Protein AF-A0A2R6BVM0-F1 (afdb_monomer_lite)

Structure (mmCIF, N/CA/C/O backbone):
data_AF-A0A2R6BVM0-F1
#
_entry.id   AF-A0A2R6BVM0-F1
#
loop_
_atom_site.group_PDB
_atom_site.id
_atom_site.type_symbol
_atom_site.label_atom_id
_atom_site.label_alt_id
_atom_site.label_comp_id
_atom_site.label_asym_id
_atom_site.label_entity_id
_atom_site.label_seq_id
_atom_site.pdbx_PDB_ins_code
_atom_site.Cartn_x
_atom_site.Cartn_y
_atom_site.Cartn_z
_atom_site.occupancy
_atom_site.B_iso_or_equiv
_atom_site.auth_seq_id
_atom_site.auth_comp_id
_atom_site.auth_asym_id
_atom_site.auth_atom_id
_atom_site.pdbx_PDB_model_num
ATOM 1 N N . MET A 1 1 ? -9.517 -6.617 15.915 1.00 83.75 1 MET A N 1
ATOM 2 C CA . MET A 1 1 ? -9.575 -5.669 17.048 1.00 83.75 1 MET A CA 1
ATOM 3 C C . MET A 1 1 ? -9.997 -6.412 18.299 1.00 83.75 1 MET A C 1
ATOM 5 O O . MET A 1 1 ? -10.690 -7.421 18.176 1.00 83.75 1 MET A O 1
ATOM 9 N N . GLN A 1 2 ? -9.550 -5.945 19.458 1.00 86.94 2 GLN A N 1
ATOM 10 C CA . GLN A 1 2 ? -9.963 -6.451 20.762 1.00 86.94 2 GLN A CA 1
ATOM 11 C C . GLN A 1 2 ? -10.355 -5.287 21.695 1.00 86.94 2 GLN A C 1
ATOM 13 O O . GLN A 1 2 ? -9.803 -4.199 21.528 1.00 86.94 2 GLN A O 1
ATOM 18 N N . PRO A 1 3 ? -11.285 -5.533 22.637 1.00 88.69 3 PRO A N 1
ATOM 19 C CA . PRO A 1 3 ? -12.070 -6.763 22.728 1.00 88.69 3 PRO A CA 1
ATOM 20 C C . PRO A 1 3 ? -13.195 -6.801 21.668 1.00 88.69 3 PRO A C 1
ATOM 22 O O . PRO A 1 3 ? -13.355 -5.878 20.872 1.00 88.69 3 PRO A O 1
ATOM 25 N N . LYS A 1 4 ? -13.932 -7.916 21.592 1.00 90.31 4 LYS A N 1
ATOM 26 C CA . LYS A 1 4 ? -15.138 -8.013 20.748 1.00 90.31 4 LYS A CA 1
ATOM 27 C C . LYS A 1 4 ? -16.315 -7.324 21.445 1.00 90.31 4 LYS A C 1
ATOM 29 O O . LYS A 1 4 ? -16.298 -7.184 22.659 1.00 90.31 4 LYS A O 1
ATOM 34 N N . SER A 1 5 ? -17.348 -6.943 20.698 1.00 92.19 5 SER A N 1
ATOM 35 C CA . SER A 1 5 ? -18.585 -6.416 21.284 1.00 92.19 5 SER A CA 1
ATOM 36 C C . SER A 1 5 ? -19.186 -7.401 22.292 1.00 92.19 5 SER A C 1
ATOM 38 O O . SER A 1 5 ? -19.195 -8.611 22.057 1.00 92.19 5 SER A O 1
ATOM 40 N N . GLY A 1 6 ? -19.703 -6.880 23.402 1.00 92.88 6 GLY A N 1
ATOM 41 C CA . GLY A 1 6 ? -20.266 -7.689 24.474 1.00 92.88 6 GLY A CA 1
ATOM 42 C C . GLY A 1 6 ? -20.680 -6.849 25.675 1.00 92.88 6 GLY A C 1
ATOM 43 O O . GLY A 1 6 ? -20.550 -5.625 25.669 1.00 92.88 6 GLY A O 1
ATOM 44 N N . PHE A 1 7 ? -21.185 -7.529 26.702 1.00 93.38 7 PHE A N 1
ATOM 45 C CA . PHE A 1 7 ? -21.505 -6.908 27.980 1.00 93.38 7 PHE A CA 1
ATOM 46 C C . PHE A 1 7 ? -20.289 -6.939 28.896 1.00 93.38 7 PHE A C 1
ATOM 48 O O . PHE A 1 7 ? -19.669 -7.985 29.090 1.00 93.38 7 PHE A O 1
ATOM 55 N N . TYR A 1 8 ? -19.997 -5.786 29.483 1.00 93.69 8 TYR A N 1
ATOM 56 C CA . TYR A 1 8 ? -18.920 -5.596 30.440 1.00 93.69 8 TYR A CA 1
ATOM 57 C C . TYR A 1 8 ? -19.505 -5.009 31.725 1.00 93.69 8 TYR A C 1
ATOM 59 O O . TYR A 1 8 ? -20.376 -4.137 31.637 1.00 93.69 8 TYR A O 1
ATOM 67 N N . PRO A 1 9 ? -19.085 -5.482 32.911 1.00 95.44 9 PRO A N 1
ATOM 68 C CA . PRO A 1 9 ? -19.521 -4.890 34.168 1.00 95.44 9 PRO A CA 1
ATOM 69 C C . PRO A 1 9 ? -19.167 -3.401 34.249 1.00 95.44 9 PRO A C 1
ATOM 71 O O . PRO A 1 9 ? -18.175 -2.942 33.686 1.00 95.44 9 PRO A O 1
ATOM 74 N N . ILE A 1 10 ? -19.971 -2.634 34.982 1.00 95.31 10 ILE A N 1
ATOM 75 C CA . ILE A 1 10 ? -19.680 -1.218 35.203 1.00 95.31 10 ILE A CA 1
ATOM 76 C C . ILE A 1 10 ? -18.365 -1.049 35.984 1.00 95.31 10 ILE A C 1
ATOM 78 O O . ILE A 1 10 ? -18.021 -1.875 36.829 1.00 95.31 10 ILE A O 1
ATOM 82 N N . ASN A 1 11 ? -17.638 0.032 35.704 1.00 95.62 11 ASN A N 1
ATOM 83 C CA . ASN A 1 11 ? -16.318 0.373 36.243 1.00 95.62 11 ASN A CA 1
ATOM 84 C C . ASN A 1 11 ? -15.179 -0.583 35.858 1.00 95.62 11 ASN A C 1
ATOM 86 O O . ASN A 1 11 ? -14.089 -0.484 36.419 1.00 95.62 11 ASN A O 1
ATO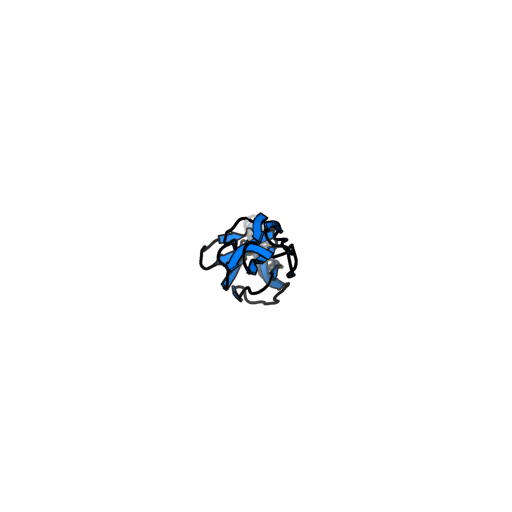M 90 N N . THR A 1 12 ? -15.374 -1.477 34.884 1.00 96.00 12 THR A N 1
ATOM 91 C CA . THR A 1 12 ? -14.247 -2.222 34.311 1.00 96.00 12 THR A CA 1
ATOM 92 C C . THR A 1 12 ? -13.467 -1.355 33.338 1.00 96.00 12 THR A C 1
ATOM 94 O O . THR A 1 12 ? -14.062 -0.693 32.484 1.00 96.00 12 THR A O 1
ATOM 97 N N . THR A 1 13 ? -12.141 -1.419 33.424 1.00 95.69 13 THR A N 1
ATOM 98 C CA . THR A 1 13 ? -11.250 -0.879 32.398 1.00 95.69 13 THR A CA 1
ATOM 99 C C . THR A 1 13 ? -11.063 -1.913 31.298 1.00 95.69 13 THR A C 1
ATOM 101 O O . THR A 1 13 ? -10.682 -3.052 31.564 1.00 95.69 13 THR A O 1
ATOM 104 N N . ILE A 1 14 ? -11.319 -1.505 30.064 1.00 95.00 14 ILE A N 1
ATOM 105 C CA . ILE A 1 14 ? -11.102 -2.296 28.860 1.00 95.00 14 ILE A CA 1
ATOM 106 C C . ILE A 1 14 ? -9.917 -1.707 28.103 1.00 95.00 14 ILE A C 1
ATOM 108 O O . ILE A 1 14 ? -9.911 -0.513 27.807 1.00 95.00 14 ILE A O 1
ATOM 112 N N . GLU A 1 15 ? -8.958 -2.557 27.738 1.00 96.12 15 GLU A N 1
ATOM 113 C CA . GLU A 1 15 ? -7.903 -2.204 26.789 1.00 96.12 15 GLU A CA 1
ATOM 114 C C . GLU A 1 15 ? -8.400 -2.426 25.353 1.00 96.12 15 GLU A C 1
ATOM 116 O O . GLU A 1 15 ? -8.718 -3.545 24.940 1.00 96.12 15 GLU A O 1
ATOM 121 N N . LEU A 1 16 ? -8.460 -1.346 24.585 1.00 96.62 16 LEU A N 1
ATOM 122 C CA . LEU A 1 16 ? -8.663 -1.357 23.146 1.00 96.62 16 LEU A CA 1
ATOM 123 C C . LEU A 1 16 ? -7.343 -1.696 22.460 1.00 96.62 16 LEU A C 1
ATOM 125 O O . LEU A 1 16 ? -6.320 -1.078 22.742 1.00 96.62 16 LEU A O 1
ATOM 129 N N . SER A 1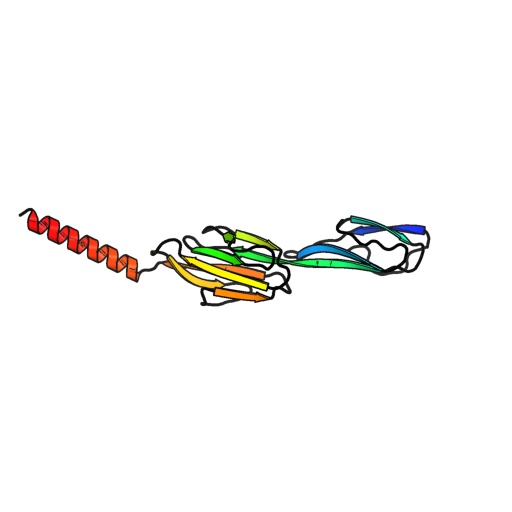 17 ? -7.373 -2.635 21.516 1.00 96.38 17 SER A N 1
ATOM 130 C CA . SER A 1 17 ? -6.204 -2.997 20.712 1.00 96.38 17 SER A CA 1
ATOM 131 C C . SER A 1 17 ? -6.560 -3.233 19.242 1.00 96.38 17 SER A C 1
ATOM 133 O O . SER A 1 17 ? -7.271 -4.182 18.861 1.00 96.38 17 SER A O 1
ATOM 135 N N . ALA A 1 18 ? -6.052 -2.351 18.379 1.00 95.81 18 ALA A N 1
ATOM 136 C CA . ALA A 1 18 ? -6.236 -2.416 16.936 1.00 95.81 18 ALA A CA 1
ATOM 137 C C . ALA A 1 18 ? -5.157 -3.290 16.277 1.00 95.81 18 ALA A C 1
ATOM 139 O O . ALA A 1 18 ? -3.996 -2.913 16.159 1.00 95.81 18 ALA A O 1
ATOM 140 N N . HIS A 1 19 ? -5.572 -4.452 15.775 1.00 92.38 19 HIS A N 1
ATOM 141 C CA . HIS A 1 19 ? -4.705 -5.370 15.038 1.00 92.38 19 HIS A CA 1
ATOM 142 C C . HIS A 1 19 ? -4.893 -5.166 13.533 1.00 92.38 19 HIS A C 1
ATOM 144 O O . HIS A 1 19 ? -6.011 -5.292 13.030 1.00 92.38 19 HIS A O 1
ATOM 150 N N . GLN A 1 20 ? -3.809 -4.844 12.828 1.00 92.25 20 GLN A N 1
ATOM 151 C CA . GLN A 1 20 ? -3.822 -4.572 11.392 1.00 92.25 20 GLN A CA 1
ATOM 152 C C . GLN A 1 20 ? -3.663 -5.862 10.582 1.00 92.25 20 GLN A C 1
ATOM 154 O O . GLN A 1 20 ? -2.725 -6.629 10.792 1.00 92.25 20 GLN A O 1
ATOM 159 N N . ASN A 1 21 ? -4.545 -6.072 9.605 1.00 93.44 21 ASN A N 1
ATOM 160 C CA . ASN A 1 21 ? -4.367 -7.120 8.603 1.00 93.44 21 ASN A CA 1
ATOM 161 C C . ASN A 1 21 ? -3.347 -6.681 7.541 1.00 93.44 21 ASN A C 1
ATOM 163 O O . ASN A 1 21 ? -3.157 -5.489 7.300 1.00 93.44 21 ASN A O 1
ATOM 167 N N . LYS A 1 22 ? -2.721 -7.639 6.845 1.00 93.94 22 LYS A N 1
ATOM 168 C CA . LYS A 1 22 ? -1.763 -7.333 5.771 1.00 93.94 22 LYS A CA 1
ATOM 169 C C . LYS A 1 22 ? -2.387 -6.393 4.733 1.00 93.94 22 LYS A C 1
ATOM 171 O O . LYS A 1 22 ? -3.446 -6.682 4.182 1.00 93.94 22 LYS A O 1
ATOM 176 N N . GLY A 1 23 ? -1.690 -5.294 4.450 1.00 95.06 23 GLY A N 1
ATOM 177 C CA . GLY A 1 23 ? -2.127 -4.291 3.478 1.00 95.06 23 GLY A CA 1
ATOM 178 C C . GLY A 1 23 ? -3.144 -3.276 4.014 1.00 95.06 23 GLY A C 1
ATOM 179 O O . GLY A 1 23 ? -3.590 -2.413 3.266 1.00 95.06 23 GLY A O 1
ATOM 180 N N . TRP A 1 24 ? -3.487 -3.346 5.298 1.00 96.06 24 TRP A N 1
ATOM 181 C CA . TRP A 1 24 ? -4.276 -2.342 6.000 1.00 96.06 24 TRP A CA 1
ATOM 182 C C . TRP A 1 24 ? -3.409 -1.639 7.037 1.00 96.06 24 TRP A C 1
ATOM 184 O O . TRP A 1 24 ? -2.548 -2.259 7.653 1.00 96.06 24 TRP A O 1
ATOM 194 N N . VAL A 1 25 ? -3.659 -0.352 7.252 1.00 95.25 25 VAL A N 1
ATOM 195 C CA . VAL A 1 25 ? -3.013 0.444 8.299 1.00 95.25 25 VAL A CA 1
ATOM 196 C C . VAL A 1 25 ? -4.098 1.038 9.179 1.00 95.25 25 VAL A C 1
ATOM 198 O O . VAL A 1 25 ? -5.093 1.565 8.681 1.00 95.25 25 VAL A O 1
ATOM 201 N N . PHE A 1 26 ? -3.923 0.929 10.491 1.00 95.75 26 PHE A N 1
ATOM 202 C CA . PHE A 1 26 ? -4.815 1.552 11.460 1.00 95.75 26 PHE A CA 1
ATOM 203 C C . PHE A 1 26 ? -4.770 3.069 11.283 1.00 95.75 26 PHE A C 1
ATOM 205 O O . PHE A 1 26 ? -3.691 3.654 11.201 1.00 95.75 26 PHE A O 1
ATOM 212 N N . SER A 1 27 ? -5.940 3.694 11.201 1.00 94.69 27 SER A N 1
ATOM 213 C CA . SER A 1 27 ? -6.066 5.141 11.065 1.00 94.69 27 SER A CA 1
ATOM 214 C C . SER A 1 27 ? -6.443 5.789 12.390 1.00 94.69 27 SER A C 1
ATOM 216 O O . SER A 1 27 ? -5.786 6.744 12.791 1.00 94.69 27 SER A O 1
ATOM 218 N N . ALA A 1 28 ? -7.526 5.332 13.019 1.00 96.75 28 ALA A N 1
ATOM 219 C CA . ALA A 1 28 ? -8.046 5.905 14.256 1.00 96.75 28 ALA A CA 1
ATOM 220 C C . ALA A 1 28 ? -9.106 4.993 14.883 1.00 96.75 28 ALA A C 1
ATOM 222 O O . ALA A 1 28 ? -9.692 4.155 14.200 1.00 96.75 28 ALA A O 1
ATOM 223 N N . TRP A 1 29 ? -9.386 5.216 16.158 1.00 97.56 29 TRP A N 1
ATOM 224 C CA . TRP A 1 29 ? -10.623 4.817 16.811 1.00 97.56 29 TRP A CA 1
ATOM 225 C C . TRP A 1 29 ? -11.682 5.901 16.617 1.00 97.56 29 TRP A C 1
ATOM 227 O O . TRP A 1 29 ? -11.377 7.092 16.724 1.00 97.56 29 TRP A O 1
ATOM 237 N N . SER A 1 30 ? -12.908 5.477 16.336 1.00 97.38 30 SER A N 1
ATOM 238 C CA . SER A 1 30 ? -14.113 6.296 16.334 1.00 97.38 30 SER A CA 1
ATOM 239 C C . SER A 1 30 ? -15.014 5.798 17.456 1.00 97.38 30 SER A C 1
ATOM 241 O O . SER A 1 30 ? -15.657 4.753 17.325 1.00 97.38 30 SER A O 1
ATOM 243 N N . GLY A 1 31 ? -15.012 6.535 18.560 1.00 96.50 31 GLY A N 1
ATOM 244 C CA . GLY A 1 31 ? -15.806 6.241 19.742 1.00 96.50 31 GLY A CA 1
ATOM 245 C C . GLY A 1 31 ? -17.136 6.992 19.723 1.00 96.50 31 GLY A C 1
ATOM 246 O O . GLY A 1 31 ? -17.223 8.116 19.226 1.00 96.50 31 GLY A O 1
ATOM 247 N N . ASN A 1 32 ? -18.181 6.388 20.283 1.00 96.69 32 ASN A N 1
ATOM 248 C CA . ASN A 1 32 ? -19.439 7.068 20.582 1.00 96.69 32 ASN A CA 1
ATOM 249 C C . ASN A 1 32 ? -19.909 6.730 22.001 1.00 96.69 32 ASN A C 1
ATOM 251 O O . ASN A 1 32 ? -19.805 5.586 22.443 1.00 96.69 32 ASN A O 1
ATOM 255 N N . GLY A 1 33 ? -20.449 7.728 22.702 1.00 94.50 33 GLY A N 1
ATOM 256 C CA . GLY A 1 33 ? -20.779 7.663 24.129 1.00 94.50 33 GLY A CA 1
ATOM 257 C C . GLY A 1 33 ? -19.869 8.554 24.978 1.00 94.50 33 GLY A C 1
ATOM 258 O O . GLY A 1 33 ? -18.750 8.888 24.586 1.00 94.50 33 GLY A O 1
ATOM 259 N N . SER A 1 34 ? -20.355 8.953 26.154 1.00 92.00 34 SER A N 1
ATOM 260 C CA . SER A 1 34 ? -19.723 9.976 27.005 1.00 92.00 34 SER A CA 1
ATOM 261 C C . SER A 1 34 ? -18.341 9.598 27.547 1.00 92.00 34 SER A C 1
ATOM 263 O O . SER A 1 34 ? -17.585 10.478 27.943 1.00 92.00 34 SER A O 1
ATOM 265 N N . VAL A 1 35 ? -18.028 8.302 27.581 1.00 92.38 35 VAL A N 1
ATOM 266 C CA . VAL A 1 35 ? -16.761 7.741 28.088 1.00 92.38 35 VAL A CA 1
ATOM 267 C C . VAL A 1 35 ? -16.012 6.924 27.028 1.00 92.38 35 VAL A C 1
ATOM 269 O O . VAL A 1 35 ? -15.141 6.123 27.360 1.00 92.38 35 VAL A O 1
ATOM 272 N N . SER A 1 36 ? -16.379 7.104 25.756 1.00 96.25 36 SER A N 1
ATOM 273 C CA . SER A 1 36 ? -15.722 6.450 24.620 1.00 96.25 36 SER A CA 1
ATOM 274 C C . SER A 1 36 ? -14.361 7.071 24.289 1.00 96.25 36 SER A C 1
ATOM 276 O O . SER A 1 36 ? -14.047 8.190 24.706 1.00 96.25 36 SER A O 1
ATOM 278 N N . TYR A 1 37 ? -13.553 6.357 23.509 1.00 96.38 37 TYR A N 1
ATOM 279 C CA . TYR A 1 37 ? -12.255 6.808 23.029 1.00 96.38 37 TYR A CA 1
ATOM 280 C C . TYR A 1 37 ? -12.285 7.132 21.531 1.00 96.38 37 TYR A C 1
ATOM 282 O O . TYR A 1 37 ? -12.518 6.287 20.679 1.00 96.38 37 TYR A O 1
ATOM 290 N N . THR A 1 38 ? -11.946 8.371 21.179 1.00 97.06 38 THR A N 1
ATOM 291 C CA . THR A 1 38 ? -11.685 8.760 19.786 1.00 97.06 38 THR A CA 1
ATOM 292 C C . THR A 1 38 ? -10.258 9.270 19.680 1.00 97.06 38 THR A C 1
ATOM 294 O O . THR A 1 38 ? -9.881 10.221 20.365 1.00 97.06 38 THR A O 1
ATOM 297 N N . GLY A 1 39 ? -9.443 8.648 18.829 1.00 96.81 39 GLY A N 1
ATOM 298 C CA . GLY A 1 39 ? -8.032 9.012 18.726 1.00 96.81 39 GLY A CA 1
ATOM 299 C C . GLY A 1 39 ? -7.208 8.104 17.824 1.00 96.81 39 GLY A C 1
ATOM 300 O O . GLY A 1 39 ? -7.676 7.087 17.322 1.00 96.81 39 GLY A O 1
ATOM 301 N N . SER A 1 40 ? -5.953 8.486 17.600 1.00 96.00 40 SER A N 1
ATOM 302 C CA . SER A 1 40 ? -5.026 7.793 16.697 1.00 96.00 40 SER A CA 1
ATOM 303 C C . SER A 1 40 ? -4.116 6.776 17.390 1.00 96.00 40 SER A C 1
ATOM 305 O O . SER A 1 40 ? -3.268 6.183 16.722 1.00 96.00 40 SER A O 1
ATOM 307 N N . ASN A 1 41 ? -4.262 6.550 18.702 1.00 96.81 41 ASN A N 1
ATOM 308 C CA . ASN A 1 41 ? -3.468 5.537 19.391 1.00 96.81 41 ASN A CA 1
ATOM 309 C C . ASN A 1 41 ? -4.072 4.142 19.143 1.00 96.81 41 ASN A C 1
ATOM 311 O O . ASN A 1 41 ? -5.231 3.925 19.498 1.00 96.81 41 ASN A O 1
ATOM 315 N N . PRO A 1 42 ? -3.341 3.186 18.536 1.00 95.75 42 PRO A N 1
ATOM 316 C CA . PRO A 1 42 ? -3.854 1.833 18.313 1.00 95.75 42 PRO A CA 1
ATOM 317 C C . PRO A 1 42 ? -4.168 1.079 19.611 1.00 95.75 42 PRO A C 1
ATOM 319 O O . PRO A 1 42 ? -4.968 0.141 19.566 1.00 95.75 42 PRO A O 1
ATOM 322 N N . GLN A 1 43 ? -3.572 1.492 20.735 1.00 97.31 43 GLN A N 1
ATOM 323 C CA . GLN A 1 43 ? -3.889 1.001 22.074 1.00 97.31 43 GLN A CA 1
ATOM 324 C C . GLN A 1 43 ? -4.454 2.125 22.942 1.00 97.31 43 GLN A C 1
ATOM 326 O O . GLN A 1 43 ? -3.882 3.211 23.011 1.00 97.31 43 GLN A O 1
ATOM 331 N N . ALA A 1 44 ? -5.566 1.875 23.622 1.00 96.56 44 ALA A N 1
ATOM 332 C CA . ALA A 1 44 ? -6.192 2.848 24.514 1.00 96.56 44 ALA A CA 1
ATOM 333 C C . ALA A 1 44 ? -6.966 2.135 25.622 1.00 96.56 44 ALA A C 1
ATOM 335 O O . ALA A 1 44 ? -7.320 0.974 25.472 1.00 96.56 44 ALA A O 1
ATOM 336 N N . ASN A 1 45 ? -7.254 2.832 26.718 1.00 95.94 45 ASN A N 1
ATOM 337 C CA . ASN A 1 45 ? -8.073 2.297 27.801 1.00 95.94 45 ASN A CA 1
ATOM 338 C C . ASN A 1 45 ? -9.380 3.078 27.894 1.00 95.94 45 ASN A C 1
ATOM 340 O O . ASN A 1 45 ? -9.359 4.309 27.881 1.00 95.94 45 ASN A O 1
ATOM 344 N N . VAL A 1 46 ? -10.493 2.365 28.040 1.00 95.88 46 VAL A N 1
ATOM 345 C CA . VAL A 1 46 ? -11.814 2.944 28.316 1.00 95.88 46 VAL A CA 1
ATOM 346 C C . VAL A 1 46 ? -12.380 2.351 29.595 1.00 95.88 46 VAL A C 1
ATOM 348 O O . VAL A 1 46 ? -12.183 1.171 29.878 1.00 95.88 46 VAL A O 1
ATOM 351 N N . VAL A 1 47 ? -13.080 3.165 30.381 1.00 96.25 47 VAL A N 1
ATOM 352 C CA . VAL A 1 47 ? -13.758 2.709 31.600 1.00 96.25 47 VAL A CA 1
ATOM 353 C C . VAL A 1 47 ? -15.249 2.635 31.314 1.00 96.25 47 VAL A C 1
ATOM 355 O O . VAL A 1 47 ? -15.866 3.625 30.926 1.00 96.25 47 VAL A O 1
ATOM 358 N N . VAL A 1 48 ? -15.842 1.460 31.515 1.00 95.31 48 VAL A N 1
ATOM 359 C CA . VAL A 1 48 ? -17.261 1.229 31.222 1.00 95.31 48 VAL A CA 1
ATOM 360 C C . VAL A 1 48 ? -18.112 1.867 32.314 1.00 95.31 48 VAL A C 1
ATOM 362 O O . VAL A 1 48 ? -18.380 1.251 33.339 1.00 95.31 48 VAL A O 1
ATOM 365 N N . GLN A 1 49 ? -18.517 3.119 32.120 1.00 96.19 49 GLN A N 1
ATOM 366 C CA . GLN A 1 49 ? -19.401 3.844 33.048 1.00 96.19 49 GLN A CA 1
ATOM 367 C C . GLN A 1 49 ? -20.803 4.072 32.471 1.00 96.19 49 GLN A C 1
ATOM 369 O O . GLN A 1 49 ? -21.760 4.282 33.212 1.00 96.19 49 GLN A O 1
ATOM 374 N N . SER A 1 50 ? -20.934 4.004 31.149 1.00 94.50 50 SER A N 1
ATOM 375 C CA . SER A 1 50 ? -22.185 4.101 30.402 1.00 94.50 50 SER A CA 1
ATOM 376 C C . SER A 1 50 ? -22.057 3.302 29.097 1.00 94.50 50 SER A C 1
ATOM 378 O O . SER A 1 50 ? -20.945 2.895 28.740 1.00 94.50 50 SER A O 1
ATOM 380 N N . PRO A 1 51 ? -23.166 3.029 28.382 1.00 94.25 51 PRO A N 1
ATOM 381 C CA . PRO A 1 51 ? -23.092 2.427 27.057 1.00 94.25 51 PRO A CA 1
ATOM 382 C C . PRO A 1 51 ? -22.178 3.238 26.129 1.00 94.25 51 PRO A C 1
ATOM 384 O O . PRO A 1 51 ? -22.314 4.457 26.018 1.00 94.25 51 PRO A O 1
ATOM 387 N N . LEU A 1 52 ? -21.262 2.544 25.459 1.00 95.12 52 LEU A N 1
ATOM 388 C CA . LEU A 1 52 ? -20.298 3.118 24.524 1.00 95.12 52 LEU A CA 1
ATOM 389 C C . LEU A 1 52 ? -20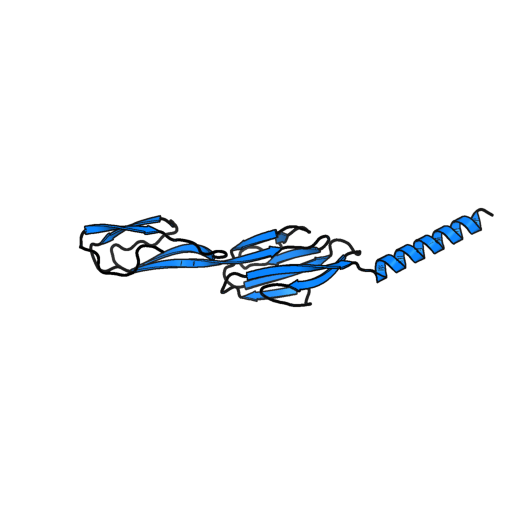.090 2.168 23.341 1.00 95.12 52 LEU A C 1
ATOM 391 O O . LEU A 1 52 ? -20.330 0.964 23.453 1.00 95.12 52 LEU A O 1
ATOM 395 N N . SER A 1 53 ? -19.628 2.699 22.214 1.00 94.75 53 SER A N 1
ATOM 396 C CA . SER A 1 53 ? -19.197 1.910 21.059 1.00 94.75 53 SER A CA 1
ATOM 397 C C . SER A 1 53 ? -17.842 2.385 20.569 1.00 94.75 53 SER A C 1
ATOM 399 O O . SER A 1 53 ? -17.634 3.588 20.457 1.00 94.75 53 SER A O 1
ATOM 401 N N . GLU A 1 54 ? -16.975 1.442 20.213 1.00 95.94 54 GLU A N 1
ATOM 402 C CA . GLU A 1 54 ? -15.636 1.708 19.691 1.00 95.94 54 GLU A CA 1
ATOM 403 C C . GLU A 1 54 ? -15.477 1.046 18.326 1.00 95.94 54 GLU A C 1
ATOM 405 O O . GLU A 1 54 ? -15.620 -0.174 18.201 1.00 95.94 54 GLU A O 1
ATOM 410 N N . GLU A 1 55 ? -15.155 1.833 17.302 1.00 95.75 55 GLU A N 1
ATOM 411 C CA . GLU A 1 55 ? -14.872 1.334 15.959 1.00 95.75 55 GLU A CA 1
ATOM 412 C C . GLU A 1 55 ? -13.421 1.632 15.568 1.00 95.75 55 GLU A C 1
ATOM 414 O O . GLU A 1 55 ? -12.986 2.782 15.564 1.00 95.75 55 GLU A O 1
ATOM 419 N N . ALA A 1 56 ? -12.658 0.596 15.210 1.00 95.81 56 ALA A N 1
ATOM 420 C CA . ALA A 1 56 ? -11.319 0.772 14.656 1.00 95.81 56 ALA A CA 1
ATOM 421 C C . ALA A 1 56 ? -11.400 1.012 13.144 1.00 95.81 56 ALA A C 1
ATOM 423 O O . ALA A 1 56 ? -11.790 0.128 12.380 1.00 95.81 56 ALA A O 1
ATOM 424 N N . LEU A 1 57 ? -10.953 2.183 12.704 1.00 95.38 57 LEU A N 1
ATOM 425 C CA . LEU A 1 57 ? -10.895 2.570 11.302 1.00 95.38 57 LEU A CA 1
ATOM 426 C C . LEU A 1 57 ? -9.548 2.180 10.696 1.00 95.38 57 LEU A C 1
ATOM 428 O O . LEU A 1 57 ? -8.484 2.526 11.219 1.00 95.38 57 LEU A O 1
ATOM 432 N N . PHE A 1 58 ? -9.586 1.521 9.540 1.00 95.12 58 PHE A N 1
ATOM 433 C CA . PHE A 1 58 ? -8.399 1.115 8.790 1.00 95.12 58 PHE A CA 1
ATOM 434 C C . PHE A 1 58 ? -8.410 1.712 7.387 1.00 95.12 58 PHE A C 1
ATOM 436 O O . PHE A 1 58 ? -9.457 1.867 6.762 1.00 95.12 58 PHE A O 1
ATOM 443 N N . LYS A 1 59 ? -7.220 2.022 6.875 1.00 94.81 59 LYS A N 1
ATOM 444 C CA . LYS A 1 59 ? -7.005 2.528 5.518 1.00 94.81 59 LYS A CA 1
ATOM 445 C C . LYS A 1 59 ? -6.193 1.522 4.699 1.00 94.81 59 LYS A C 1
ATOM 447 O O . LYS A 1 59 ? -5.241 0.944 5.233 1.00 94.81 59 LYS A O 1
ATOM 452 N N . PRO A 1 60 ? -6.554 1.287 3.428 1.00 96.31 60 PRO A N 1
ATOM 453 C CA . PRO A 1 60 ? -5.868 0.319 2.587 1.00 96.31 60 PRO A CA 1
ATOM 454 C C . PRO A 1 60 ? -4.531 0.860 2.069 1.00 96.31 60 PRO A C 1
ATOM 456 O O . PRO A 1 60 ? -4.328 2.068 1.915 1.00 96.31 60 PRO A O 1
ATOM 459 N N . THR A 1 61 ? -3.620 -0.050 1.742 1.00 96.75 61 THR A N 1
ATOM 460 C CA . THR A 1 61 ? -2.353 0.270 1.085 1.00 96.75 61 THR A CA 1
ATOM 461 C C . THR A 1 61 ? -2.289 -0.273 -0.336 1.00 96.75 61 THR A C 1
ATOM 463 O O . THR A 1 61 ? -2.966 -1.233 -0.709 1.00 96.75 61 THR A O 1
ATOM 466 N N . VAL A 1 62 ? -1.429 0.339 -1.143 1.00 97.38 62 VAL A N 1
ATOM 467 C CA . VAL A 1 62 ? -1.054 -0.149 -2.467 1.00 97.38 62 VAL A CA 1
ATOM 468 C C . VAL A 1 62 ? 0.421 -0.518 -2.434 1.00 97.38 62 VAL A C 1
ATOM 470 O O . VAL A 1 62 ? 1.284 0.325 -2.196 1.00 97.38 62 VAL A O 1
ATOM 473 N N . SER A 1 63 ? 0.707 -1.794 -2.659 1.00 97.81 63 SER A N 1
ATOM 474 C CA . SER A 1 63 ? 2.062 -2.313 -2.832 1.00 97.81 63 SER A CA 1
ATOM 475 C C . SER A 1 63 ? 2.426 -2.279 -4.311 1.00 97.81 63 SER A C 1
ATOM 477 O O . SER A 1 63 ? 1.737 -2.897 -5.122 1.00 97.81 63 SER A O 1
ATOM 479 N N . ILE A 1 64 ? 3.496 -1.575 -4.671 1.00 98.00 64 ILE A N 1
ATOM 480 C CA . ILE A 1 64 ? 3.932 -1.420 -6.063 1.00 98.00 64 ILE A CA 1
ATOM 481 C C . ILE A 1 64 ? 5.370 -1.898 -6.185 1.00 98.00 64 ILE A C 1
ATOM 483 O O . ILE A 1 64 ? 6.253 -1.378 -5.509 1.00 98.00 64 ILE A O 1
ATOM 487 N N . CYS A 1 65 ? 5.599 -2.855 -7.078 1.00 97.94 65 CYS A N 1
ATOM 488 C CA . CYS A 1 65 ? 6.918 -3.348 -7.446 1.00 97.94 65 CYS A CA 1
ATOM 489 C C . CYS A 1 65 ? 7.244 -2.970 -8.891 1.00 97.94 65 CYS A C 1
ATOM 491 O O . CYS A 1 65 ? 6.540 -3.363 -9.826 1.00 97.94 65 CYS A O 1
ATOM 493 N N . THR A 1 66 ? 8.327 -2.227 -9.085 1.00 97.94 66 THR A N 1
ATOM 494 C CA . THR A 1 66 ? 8.836 -1.870 -10.409 1.00 97.94 66 THR A CA 1
ATOM 495 C C . THR A 1 66 ? 9.769 -2.954 -10.945 1.00 97.94 66 THR A C 1
ATOM 497 O O . THR A 1 66 ? 10.400 -3.701 -10.195 1.00 97.94 66 THR A O 1
ATOM 500 N N . SER A 1 67 ? 9.858 -3.049 -12.270 1.00 96.81 67 SER A N 1
ATOM 501 C CA . SER A 1 67 ? 10.838 -3.899 -12.953 1.00 96.81 67 SER A CA 1
ATOM 502 C C . SER A 1 67 ? 12.088 -3.094 -13.310 1.00 96.81 67 SER A C 1
ATOM 504 O O . SER A 1 67 ? 12.070 -1.863 -13.302 1.00 96.81 67 SER A O 1
ATOM 506 N N . LYS A 1 68 ? 13.189 -3.780 -13.637 1.00 94.69 68 LYS A N 1
ATOM 507 C CA . LYS A 1 68 ? 14.419 -3.124 -14.105 1.00 94.69 68 LYS A CA 1
ATOM 508 C C . LYS A 1 68 ? 14.118 -2.230 -15.316 1.00 94.69 68 LYS A C 1
ATOM 510 O O . LYS A 1 68 ? 13.400 -2.640 -16.223 1.00 94.69 68 LYS A O 1
ATOM 515 N N . GLY A 1 69 ? 14.673 -1.019 -15.305 1.00 94.69 69 GLY A N 1
ATOM 516 C CA . GLY A 1 69 ? 14.543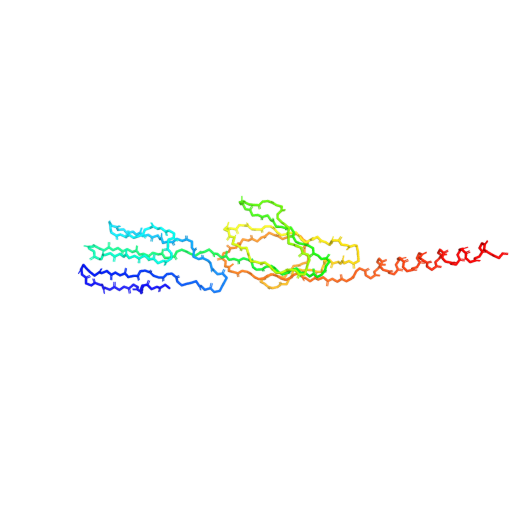 -0.044 -16.387 1.00 94.69 69 GLY A CA 1
ATOM 517 C C . GLY A 1 69 ? 13.203 0.688 -16.493 1.00 94.69 69 GLY A C 1
ATOM 518 O O . GLY A 1 69 ? 13.070 1.511 -17.393 1.00 94.69 69 GLY A O 1
ATOM 519 N N . ILE A 1 70 ? 12.234 0.427 -15.607 1.00 97.56 70 ILE A N 1
ATOM 520 C CA . ILE A 1 70 ? 10.951 1.140 -15.579 1.00 97.56 70 ILE A CA 1
ATOM 521 C C . ILE A 1 70 ? 10.769 1.808 -14.216 1.00 97.56 70 ILE A C 1
ATOM 523 O O . ILE A 1 70 ? 10.677 1.113 -13.203 1.00 97.56 70 ILE A O 1
ATOM 527 N N . SER A 1 71 ? 10.678 3.134 -14.188 1.00 97.38 71 SER A N 1
ATOM 528 C CA . SER A 1 71 ? 10.205 3.872 -13.020 1.00 97.38 71 SER A CA 1
ATOM 529 C C . SER A 1 71 ? 8.680 3.973 -13.022 1.00 97.38 71 SER A C 1
ATOM 531 O O . SER A 1 71 ? 8.011 3.782 -14.043 1.00 97.38 71 SER A O 1
ATOM 533 N N . VAL A 1 72 ? 8.102 4.248 -11.854 1.00 97.81 72 VAL A N 1
ATOM 534 C CA . VAL A 1 72 ? 6.669 4.539 -11.724 1.00 97.81 72 VAL A CA 1
ATOM 535 C C . VAL A 1 72 ? 6.494 5.871 -11.026 1.00 97.81 72 VAL A C 1
ATOM 537 O O . VAL A 1 72 ? 6.902 6.025 -9.877 1.00 97.81 72 VAL A O 1
ATOM 540 N N . VAL A 1 73 ? 5.850 6.813 -11.704 1.00 96.69 73 VAL A N 1
ATOM 541 C CA . VAL A 1 73 ? 5.374 8.050 -11.091 1.00 96.69 73 VAL A CA 1
ATOM 542 C C . VAL A 1 73 ? 3.984 7.794 -10.525 1.00 96.69 73 VAL A C 1
ATOM 544 O O . VAL A 1 73 ? 3.140 7.211 -11.207 1.00 96.69 73 VAL A O 1
ATOM 547 N N . TYR A 1 74 ? 3.729 8.220 -9.292 1.00 95.88 74 TYR A N 1
ATOM 548 C CA . TYR A 1 74 ? 2.402 8.146 -8.695 1.00 95.88 74 TYR A CA 1
ATOM 549 C C . TYR A 1 74 ? 1.928 9.489 -8.150 1.00 95.88 74 TYR A C 1
ATOM 551 O O . TYR A 1 74 ? 2.700 10.299 -7.633 1.00 95.88 74 TYR A O 1
ATOM 559 N N . ASN A 1 75 ? 0.617 9.686 -8.245 1.00 93.56 75 ASN A N 1
ATOM 560 C CA . ASN A 1 75 ? -0.093 10.860 -7.766 1.00 93.56 75 ASN A CA 1
ATOM 561 C C . ASN A 1 75 ? -1.246 10.427 -6.859 1.00 93.56 75 ASN A C 1
ATOM 563 O O . ASN A 1 75 ? -2.071 9.599 -7.251 1.00 93.56 75 ASN A O 1
ATOM 567 N N . ILE A 1 76 ? -1.304 11.010 -5.664 1.00 91.19 76 ILE A N 1
ATOM 568 C CA . ILE A 1 76 ? -2.401 10.883 -4.697 1.00 91.19 76 ILE A CA 1
ATOM 569 C C . ILE A 1 76 ? -2.830 12.283 -4.246 1.00 91.19 76 ILE A C 1
ATOM 571 O O . ILE A 1 76 ? -2.096 13.250 -4.435 1.00 91.19 76 ILE A O 1
ATOM 575 N N . SER A 1 77 ? -4.003 12.406 -3.623 1.00 83.31 77 SER A N 1
ATOM 576 C CA . SER A 1 77 ? -4.569 13.703 -3.206 1.00 83.31 77 SER A CA 1
ATOM 577 C C . SER A 1 77 ? -3.638 14.559 -2.338 1.00 83.31 77 SER A C 1
ATOM 579 O O . SER A 1 77 ? -3.704 15.780 -2.403 1.00 83.31 77 SER A O 1
ATOM 581 N N . ILE A 1 78 ? -2.768 13.928 -1.547 1.00 76.50 78 ILE A N 1
ATOM 582 C CA . ILE A 1 78 ? -1.855 14.600 -0.612 1.00 76.50 78 ILE A CA 1
ATOM 583 C C . ILE A 1 78 ? -0.401 14.671 -1.099 1.00 76.50 78 ILE A C 1
ATOM 585 O O . ILE A 1 78 ? 0.440 15.227 -0.400 1.00 76.50 78 ILE A O 1
ATOM 589 N N . ALA A 1 79 ? -0.070 14.074 -2.249 1.00 71.75 79 ALA A N 1
ATOM 590 C CA . ALA A 1 79 ? 1.303 14.034 -2.744 1.00 71.75 79 ALA A CA 1
ATOM 591 C C . ALA A 1 79 ? 1.352 13.847 -4.269 1.00 71.75 79 ALA A C 1
ATOM 593 O O . ALA A 1 79 ? 0.833 12.865 -4.809 1.00 71.75 79 ALA A O 1
ATOM 594 N N . THR A 1 80 ? 2.032 14.770 -4.950 1.00 72.38 80 THR A N 1
ATOM 595 C CA . THR A 1 80 ? 2.168 14.807 -6.413 1.00 72.38 80 THR A CA 1
ATOM 596 C C . THR A 1 80 ? 3.591 14.475 -6.861 1.00 72.38 80 THR A C 1
ATOM 598 O O . THR A 1 80 ? 4.553 14.900 -6.228 1.00 72.38 80 THR A O 1
ATOM 601 N N . ASN A 1 81 ? 3.719 13.786 -7.995 1.00 70.31 81 ASN A N 1
ATOM 602 C CA . ASN A 1 81 ? 4.957 13.494 -8.725 1.00 70.31 81 ASN A CA 1
ATOM 603 C C . ASN A 1 81 ? 6.009 12.685 -7.954 1.00 70.31 81 ASN A C 1
ATOM 605 O O . ASN A 1 81 ? 7.212 12.826 -8.176 1.00 70.31 81 ASN A O 1
ATOM 609 N N . ASN A 1 82 ? 5.568 11.781 -7.083 1.00 88.31 82 ASN A N 1
ATOM 610 C CA . ASN A 1 82 ? 6.482 10.856 -6.424 1.00 88.31 82 ASN A CA 1
ATOM 611 C C . ASN A 1 82 ? 6.945 9.786 -7.410 1.00 88.31 82 ASN A C 1
ATOM 613 O O . ASN A 1 82 ? 6.136 9.256 -8.168 1.00 88.31 82 ASN A O 1
ATOM 617 N N . THR A 1 83 ? 8.230 9.440 -7.376 1.00 95.00 83 THR A N 1
ATOM 618 C CA . THR A 1 83 ? 8.816 8.462 -8.300 1.00 95.00 83 THR A CA 1
ATOM 619 C C . THR A 1 83 ? 9.351 7.253 -7.546 1.00 95.00 83 THR A C 1
ATOM 621 O O . THR A 1 83 ? 10.133 7.379 -6.607 1.00 95.00 83 THR A O 1
ATOM 624 N N . ILE A 1 84 ? 8.957 6.067 -7.996 1.00 96.44 84 ILE A N 1
ATOM 625 C CA . ILE A 1 84 ? 9.528 4.786 -7.593 1.00 96.44 84 ILE A CA 1
ATOM 626 C C . ILE A 1 84 ? 10.599 4.438 -8.618 1.00 96.44 84 ILE A C 1
ATOM 628 O O . ILE A 1 84 ? 10.293 4.240 -9.795 1.00 96.44 84 ILE A O 1
ATOM 632 N N . ILE A 1 85 ? 11.850 4.364 -8.173 1.00 96.12 85 ILE A N 1
ATOM 633 C CA . ILE A 1 85 ? 12.973 3.983 -9.032 1.00 96.12 85 ILE A CA 1
ATOM 634 C C . ILE A 1 85 ? 12.840 2.525 -9.523 1.00 96.12 85 ILE A C 1
ATOM 636 O O . ILE A 1 85 ? 12.147 1.722 -8.884 1.00 96.12 85 ILE A O 1
ATOM 640 N N . PRO A 1 86 ? 13.490 2.149 -10.637 1.00 97.19 86 PRO A N 1
ATOM 641 C CA . PRO A 1 86 ? 13.424 0.789 -11.164 1.00 97.19 86 PRO A CA 1
ATOM 642 C C . PRO A 1 86 ? 13.919 -0.293 -10.198 1.00 97.19 86 PRO A C 1
ATOM 644 O O . PRO A 1 86 ? 14.854 -0.084 -9.428 1.00 97.19 86 PRO A O 1
ATOM 647 N N . GLY A 1 87 ? 13.326 -1.487 -10.297 1.00 95.06 87 GLY A N 1
ATOM 648 C CA . GLY A 1 87 ? 13.694 -2.662 -9.497 1.00 95.06 87 GLY A CA 1
ATOM 649 C C . GLY A 1 87 ? 13.384 -2.552 -7.998 1.00 95.06 87 GLY A C 1
ATOM 650 O O . GLY A 1 87 ? 13.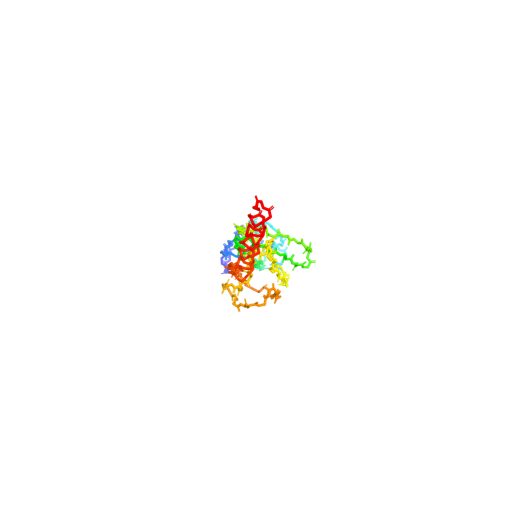951 -3.300 -7.203 1.00 95.06 87 GLY A O 1
ATOM 651 N N . LYS A 1 88 ? 12.513 -1.624 -7.593 1.00 97.06 88 LYS A N 1
ATOM 652 C CA . LYS A 1 88 ? 12.161 -1.359 -6.194 1.00 97.06 88 LYS A CA 1
ATOM 653 C C . LYS A 1 88 ? 10.703 -1.727 -5.927 1.00 97.06 88 LYS A C 1
ATOM 655 O O . LYS A 1 88 ? 9.835 -1.524 -6.771 1.00 97.06 88 LYS A O 1
ATOM 660 N N . CYS A 1 89 ? 10.430 -2.212 -4.720 1.00 96.88 89 CYS A N 1
ATOM 661 C CA . CYS A 1 89 ? 9.076 -2.341 -4.192 1.00 96.88 89 CYS A CA 1
ATOM 662 C C . CYS A 1 89 ? 8.846 -1.319 -3.079 1.00 96.88 89 CYS A C 1
ATOM 664 O O . CYS A 1 89 ? 9.707 -1.163 -2.210 1.00 96.88 89 CYS A O 1
ATOM 666 N N . ILE A 1 90 ? 7.690 -0.658 -3.086 1.00 96.44 90 ILE A N 1
ATOM 667 C CA . ILE A 1 90 ? 7.242 0.213 -1.993 1.00 96.44 90 ILE A CA 1
ATOM 668 C C . ILE A 1 90 ? 5.787 -0.077 -1.620 1.00 96.44 90 ILE A C 1
ATOM 670 O O . ILE A 1 90 ? 5.036 -0.666 -2.400 1.00 96.44 90 ILE A O 1
ATOM 674 N N . VAL A 1 91 ? 5.392 0.363 -0.427 1.00 96.00 91 VAL A N 1
ATOM 675 C CA . VAL A 1 91 ? 4.015 0.299 0.070 1.00 96.00 91 VAL A CA 1
ATOM 676 C C . VAL A 1 91 ? 3.549 1.719 0.354 1.00 96.00 91 VAL A C 1
ATOM 678 O O . VAL A 1 91 ? 4.225 2.458 1.065 1.00 96.00 91 VAL A O 1
ATOM 681 N N . ILE A 1 92 ? 2.405 2.098 -0.208 1.00 94.25 92 ILE A N 1
ATOM 682 C CA . ILE A 1 92 ? 1.841 3.444 -0.089 1.00 94.25 92 ILE A CA 1
ATOM 683 C C . ILE A 1 92 ? 0.498 3.338 0.624 1.00 94.25 92 ILE A C 1
ATOM 685 O O . ILE A 1 92 ? -0.363 2.569 0.199 1.00 94.25 92 ILE A O 1
ATOM 689 N N . LEU A 1 93 ? 0.296 4.123 1.680 1.00 93.12 93 LEU A N 1
ATOM 690 C CA . LEU A 1 93 ? -1.032 4.319 2.256 1.00 93.12 93 LEU A CA 1
ATOM 691 C C . LEU A 1 93 ? -1.847 5.216 1.323 1.00 93.12 93 LEU A C 1
ATOM 693 O O . LEU A 1 93 ? -1.443 6.347 1.056 1.00 93.12 93 LEU A O 1
ATOM 697 N N . VAL A 1 94 ? -2.984 4.730 0.827 1.00 92.31 94 VAL A N 1
ATOM 698 C CA . VAL A 1 94 ? -3.816 5.491 -0.112 1.00 92.31 94 VAL A CA 1
ATOM 699 C C . VAL A 1 94 ? -5.201 5.682 0.480 1.00 92.31 94 VAL A C 1
ATOM 701 O O . VAL A 1 94 ? -5.870 4.725 0.854 1.00 92.31 94 VAL A O 1
ATOM 704 N N . ASN A 1 95 ? -5.642 6.937 0.533 1.00 87.06 95 ASN A N 1
ATOM 705 C CA . ASN A 1 95 ? -7.009 7.285 0.892 1.00 87.06 95 ASN A CA 1
ATOM 706 C C . ASN A 1 95 ? -7.762 7.734 -0.367 1.00 87.06 95 ASN A C 1
ATOM 708 O O . ASN A 1 95 ? -7.664 8.891 -0.777 1.00 87.06 95 ASN A O 1
ATOM 712 N N . GLY A 1 96 ? -8.471 6.805 -1.010 1.00 92.00 96 GLY A N 1
ATOM 713 C CA . GLY A 1 96 ? -9.237 7.076 -2.225 1.00 92.00 96 GLY A CA 1
ATOM 714 C C . GLY A 1 96 ? -8.447 6.821 -3.509 1.00 92.00 96 GLY A C 1
ATOM 715 O O . GLY A 1 96 ? -8.072 5.685 -3.791 1.00 92.00 96 GLY A O 1
ATOM 716 N N . LYS A 1 97 ? -8.262 7.851 -4.343 1.00 94.12 97 LYS A N 1
ATOM 717 C CA . LYS A 1 97 ? -7.706 7.696 -5.700 1.00 94.12 97 LYS A CA 1
ATOM 718 C C . LYS A 1 97 ? -6.178 7.719 -5.725 1.00 94.12 97 LYS A C 1
ATOM 720 O O . LYS A 1 97 ? -5.556 8.560 -5.080 1.00 94.12 97 LYS A O 1
ATOM 725 N N . ILE A 1 98 ? -5.598 6.854 -6.555 1.00 96.00 98 ILE A N 1
ATOM 726 C CA . ILE A 1 98 ? -4.189 6.894 -6.961 1.00 96.00 98 ILE A CA 1
ATOM 727 C C . ILE A 1 98 ? -4.084 6.802 -8.481 1.00 96.00 98 ILE A C 1
ATOM 729 O O . ILE A 1 98 ? -4.726 5.956 -9.102 1.00 96.00 98 ILE A O 1
ATOM 733 N N . THR A 1 99 ? -3.256 7.652 -9.079 1.00 96.75 99 THR A N 1
ATOM 734 C CA . THR A 1 99 ? -2.876 7.557 -10.493 1.00 96.75 99 THR A CA 1
ATOM 735 C C . THR A 1 99 ? -1.431 7.105 -10.584 1.00 96.75 99 THR A C 1
ATOM 737 O O . THR A 1 99 ? -0.571 7.674 -9.918 1.00 96.75 99 THR A O 1
ATOM 740 N N . LEU A 1 100 ? -1.170 6.092 -11.405 1.00 97.31 100 LEU A N 1
ATOM 741 C CA . LEU A 1 100 ? 0.146 5.512 -11.647 1.00 97.31 100 LEU A CA 1
ATOM 742 C C . LEU A 1 100 ? 0.513 5.683 -13.114 1.00 97.31 100 LEU A C 1
ATOM 744 O O . LEU A 1 100 ? -0.301 5.389 -13.985 1.00 97.31 100 LEU A O 1
ATOM 748 N N . GLN A 1 101 ? 1.746 6.097 -13.375 1.00 97.44 101 GLN A N 1
ATOM 749 C CA . GLN A 1 101 ? 2.326 6.196 -14.705 1.00 97.44 101 GLN A CA 1
ATOM 750 C C . GLN A 1 101 ? 3.649 5.436 -14.740 1.00 97.44 101 GLN A C 1
ATOM 752 O O . GLN A 1 101 ? 4.607 5.810 -14.066 1.00 97.44 101 GLN A O 1
ATOM 757 N N . ALA A 1 102 ? 3.716 4.382 -15.547 1.00 97.50 102 ALA A N 1
ATOM 758 C CA . ALA A 1 102 ? 4.962 3.694 -15.842 1.00 97.50 102 ALA A CA 1
ATOM 759 C C . ALA A 1 102 ? 5.774 4.501 -16.861 1.00 97.50 102 ALA A C 1
ATOM 761 O O . ALA A 1 102 ? 5.259 4.906 -17.907 1.00 97.50 102 ALA A O 1
ATOM 762 N N . LYS A 1 103 ? 7.055 4.704 -16.564 1.00 96.06 103 LYS A N 1
ATOM 763 C CA . LYS A 1 103 ? 7.997 5.427 -17.412 1.00 96.06 103 LYS A CA 1
ATOM 764 C C . LYS A 1 103 ? 9.233 4.555 -17.643 1.00 96.06 103 LYS A C 1
ATOM 766 O O . LYS A 1 103 ? 9.951 4.258 -16.692 1.00 96.06 103 LYS A O 1
ATOM 771 N N . PRO A 1 104 ? 9.493 4.107 -18.881 1.00 95.94 104 PRO A N 1
ATOM 772 C CA . PRO A 1 104 ? 10.785 3.531 -19.216 1.00 95.94 104 PRO A CA 1
ATOM 773 C C . PRO A 1 104 ? 11.893 4.571 -19.019 1.00 95.94 104 PRO A C 1
ATOM 775 O O . PRO A 1 104 ? 11.832 5.657 -19.593 1.00 95.94 104 PRO A O 1
ATOM 778 N N . ASP A 1 105 ? 12.895 4.238 -18.208 1.00 93.50 105 ASP A N 1
ATOM 779 C CA . ASP A 1 105 ? 14.004 5.145 -17.881 1.00 93.50 105 ASP A CA 1
ATOM 780 C C . ASP A 1 105 ? 15.095 5.124 -18.956 1.00 93.50 105 ASP A C 1
ATOM 782 O O . ASP A 1 105 ? 15.842 6.086 -19.113 1.00 93.50 105 ASP A O 1
ATOM 786 N N . PHE A 1 106 ? 15.167 4.032 -19.721 1.00 88.50 106 PHE A N 1
ATOM 787 C CA . PHE A 1 106 ? 16.086 3.865 -20.842 1.00 88.50 106 PHE A CA 1
ATOM 788 C C . PHE A 1 106 ? 15.353 3.296 -22.056 1.00 88.50 106 PHE A C 1
ATOM 790 O O . PHE A 1 106 ? 14.454 2.466 -21.897 1.00 88.50 106 PHE A O 1
ATOM 797 N N . PRO A 1 107 ? 15.779 3.656 -23.279 1.00 88.06 107 PRO A N 1
ATOM 798 C CA . PRO A 1 107 ? 15.050 3.316 -24.500 1.00 88.06 107 PRO A CA 1
ATOM 799 C C . PRO A 1 107 ? 15.117 1.813 -24.836 1.00 88.06 107 PRO A C 1
ATOM 801 O O . PRO A 1 107 ? 14.314 1.312 -25.622 1.00 88.06 107 PRO A O 1
ATOM 804 N N . PHE A 1 108 ? 16.034 1.076 -24.196 1.00 90.62 108 PHE A N 1
ATOM 805 C CA . PHE A 1 108 ? 16.138 -0.382 -24.279 1.00 90.62 108 PHE A CA 1
ATOM 806 C C . PHE A 1 108 ? 15.075 -1.132 -23.494 1.00 90.62 108 PHE A C 1
ATOM 808 O O . PHE A 1 108 ? 14.910 -2.324 -23.733 1.00 90.62 108 PHE A O 1
ATOM 815 N N . TYR A 1 109 ? 14.366 -0.478 -22.577 1.00 94.88 109 TYR A N 1
ATOM 816 C CA . TYR A 1 109 ? 13.274 -1.101 -21.846 1.00 94.88 109 TYR A CA 1
ATOM 817 C C . TYR A 1 109 ? 11.939 -0.643 -22.410 1.00 94.88 109 TYR A C 1
ATOM 819 O O . TYR A 1 109 ? 11.765 0.502 -22.818 1.00 94.88 109 TYR A O 1
ATOM 827 N N . THR A 1 110 ? 10.981 -1.557 -22.406 1.00 95.94 110 THR A N 1
ATOM 828 C CA . THR A 1 110 ? 9.597 -1.271 -22.760 1.00 95.94 110 THR A CA 1
ATOM 829 C C . THR A 1 110 ? 8.678 -1.683 -21.622 1.00 95.94 110 THR A C 1
ATOM 831 O O . THR A 1 110 ? 8.889 -2.707 -20.963 1.00 95.94 110 THR A O 1
ATOM 834 N N . PHE A 1 111 ? 7.660 -0.866 -21.372 1.00 97.50 111 PHE A N 1
ATOM 835 C CA . PHE A 1 111 ? 6.582 -1.213 -20.464 1.00 97.50 111 PHE A CA 1
ATOM 836 C C . PHE A 1 111 ? 5.632 -2.179 -21.176 1.00 97.50 111 PHE A C 1
ATOM 838 O O . PHE A 1 111 ? 5.085 -1.850 -22.224 1.00 97.50 111 PHE A O 1
ATOM 845 N N . LEU A 1 112 ? 5.434 -3.368 -20.607 1.00 97.69 112 LEU A N 1
ATOM 846 C CA . LEU A 1 112 ? 4.538 -4.382 -21.170 1.00 97.69 112 LEU A CA 1
ATOM 847 C C . LEU A 1 112 ? 3.172 -4.412 -20.481 1.00 97.69 112 LEU A C 1
ATOM 849 O O . LEU A 1 112 ? 2.208 -4.909 -21.056 1.00 97.69 112 LEU A O 1
ATOM 853 N N . GLY A 1 113 ? 3.084 -3.933 -19.241 1.00 98.06 113 GLY A N 1
ATOM 854 C CA . GLY A 1 113 ? 1.822 -3.892 -18.515 1.00 98.06 113 GLY A CA 1
ATOM 855 C C . GLY A 1 113 ? 1.966 -3.910 -17.000 1.00 98.06 113 GLY A C 1
ATOM 856 O O . GLY A 1 113 ? 3.027 -4.182 -16.441 1.00 98.06 113 GLY A O 1
ATOM 857 N N . TRP A 1 114 ? 0.852 -3.666 -16.331 1.00 98.50 114 TRP A N 1
ATOM 858 C CA . TRP A 1 114 ? 0.638 -3.914 -14.913 1.00 98.50 114 TRP A CA 1
ATOM 859 C C . TRP A 1 114 ? 0.157 -5.356 -14.713 1.00 98.50 114 TRP A C 1
ATOM 861 O O . TRP A 1 114 ? -0.604 -5.877 -15.531 1.00 98.50 114 TRP A O 1
ATOM 871 N N . LYS A 1 115 ? 0.594 -6.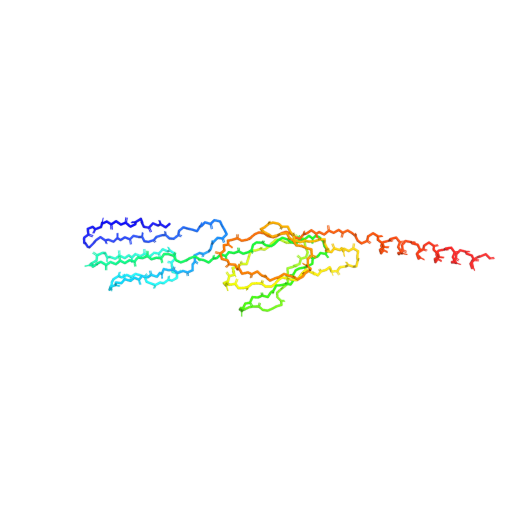002 -13.629 1.00 98.12 115 LYS A N 1
ATOM 872 C CA . LYS A 1 115 ? 0.119 -7.316 -13.171 1.00 98.12 115 LYS A CA 1
ATOM 873 C C . LYS A 1 115 ? -0.260 -7.246 -11.695 1.00 98.12 115 LYS A C 1
ATOM 875 O O . LYS A 1 115 ? 0.408 -6.548 -10.941 1.00 98.12 115 LYS A O 1
ATOM 880 N N . GLY A 1 116 ? -1.230 -8.043 -11.258 1.00 97.00 116 GLY A N 1
ATOM 881 C CA . GLY A 1 116 ? -1.538 -8.240 -9.839 1.00 97.00 116 GLY A CA 1
ATOM 882 C C . GLY A 1 116 ? -3.026 -8.088 -9.592 1.00 97.00 116 GLY A C 1
ATOM 883 O O . GLY A 1 116 ? -3.818 -8.750 -10.256 1.00 97.00 116 GLY A O 1
ATOM 884 N N . SER A 1 117 ? -3.403 -7.197 -8.676 1.00 97.12 117 SER A N 1
ATOM 885 C CA . SER A 1 117 ? -4.807 -6.848 -8.432 1.00 97.12 117 SER A CA 1
ATOM 886 C C . SER A 1 117 ? -5.502 -6.324 -9.688 1.00 97.12 117 SER A C 1
ATOM 888 O O . SER A 1 117 ? -6.712 -6.466 -9.816 1.00 97.12 117 SER A O 1
ATOM 890 N N . ILE A 1 118 ? -4.745 -5.725 -10.613 1.00 95.69 118 ILE A N 1
ATOM 891 C CA . ILE A 1 118 ? -5.226 -5.269 -11.917 1.00 95.69 118 ILE A CA 1
ATOM 892 C C . ILE A 1 118 ? -4.209 -5.668 -12.982 1.00 95.69 118 ILE A C 1
ATOM 894 O O . ILE A 1 118 ? -2.998 -5.572 -12.770 1.00 95.69 118 ILE A O 1
ATOM 898 N N . ASN A 1 119 ? -4.720 -6.089 -14.140 1.00 97.06 119 ASN A N 1
ATOM 899 C CA . ASN A 1 119 ? -3.933 -6.337 -15.339 1.00 97.06 119 ASN A CA 1
ATOM 900 C C . ASN A 1 119 ? -4.304 -5.290 -16.391 1.00 97.06 119 ASN A C 1
ATOM 902 O O . ASN A 1 119 ? -5.475 -5.145 -16.729 1.00 97.06 119 ASN A O 1
ATOM 906 N N . SER A 1 120 ? -3.322 -4.546 -16.890 1.00 97.75 120 SER A N 1
ATOM 907 C CA . SER A 1 120 ? -3.549 -3.499 -17.892 1.00 97.75 120 SER A CA 1
ATOM 908 C C . SER A 1 120 ? -2.286 -3.251 -18.702 1.00 97.75 120 SER A C 1
ATOM 910 O O . SER A 1 120 ? -1.186 -3.327 -18.162 1.00 97.75 120 SER A O 1
ATOM 912 N N . THR A 1 121 ? -2.437 -2.929 -19.981 1.00 97.75 121 THR A N 1
ATOM 913 C CA . THR A 1 121 ? -1.342 -2.515 -20.870 1.00 97.75 121 THR A CA 1
ATOM 914 C C . THR A 1 121 ? -1.222 -0.996 -20.988 1.00 97.75 121 THR A C 1
ATOM 916 O O . THR A 1 121 ? -0.277 -0.509 -21.600 1.00 97.75 121 THR A O 1
ATOM 919 N N . ASN A 1 122 ? -2.139 -0.228 -20.388 1.00 98.12 122 ASN A N 1
ATOM 920 C CA . ASN A 1 122 ? -2.052 1.230 -20.380 1.00 98.12 122 ASN A CA 1
ATOM 921 C C . ASN A 1 122 ? -0.919 1.672 -19.451 1.00 98.12 122 ASN A C 1
ATOM 923 O O . ASN A 1 122 ? -0.881 1.295 -18.277 1.00 98.12 122 ASN A O 1
ATOM 927 N N . SER A 1 123 ? -0.004 2.494 -19.965 1.00 96.62 123 SER A N 1
ATOM 928 C CA . SER A 1 123 ? 1.114 3.032 -19.180 1.00 96.62 123 SER A CA 1
ATOM 929 C C . SER A 1 123 ? 0.644 3.936 -18.042 1.00 96.62 123 SER A C 1
ATOM 931 O O . SER A 1 123 ? 1.335 4.030 -17.032 1.00 96.62 123 SER A O 1
ATOM 933 N N . VAL A 1 124 ? -0.544 4.538 -18.170 1.00 98.00 124 VAL A N 1
ATOM 934 C CA . VAL A 1 124 ? -1.218 5.301 -17.116 1.00 98.00 124 VAL A CA 1
ATOM 935 C C . VAL A 1 124 ? -2.488 4.577 -16.676 1.00 98.00 124 VAL A C 1
ATOM 937 O O . VAL A 1 124 ? -3.332 4.236 -17.505 1.00 98.00 124 VAL A O 1
ATOM 940 N N . ILE A 1 125 ? -2.638 4.367 -15.368 1.00 97.88 125 ILE A N 1
ATOM 941 C CA . ILE A 1 125 ? -3.854 3.824 -14.750 1.00 97.88 125 ILE A CA 1
ATOM 942 C C . ILE A 1 125 ? -4.267 4.671 -13.547 1.00 97.88 125 ILE A C 1
ATOM 944 O O . ILE A 1 125 ? -3.420 5.169 -12.809 1.00 97.88 125 ILE A O 1
ATOM 948 N N . THR A 1 126 ? -5.572 4.795 -13.318 1.00 97.19 126 THR A N 1
ATOM 949 C CA . THR A 1 126 ? -6.132 5.444 -12.126 1.00 97.19 126 THR A CA 1
ATOM 950 C C . THR A 1 126 ? -7.030 4.463 -11.400 1.00 97.19 126 THR A C 1
ATOM 952 O O . THR A 1 126 ? -7.932 3.883 -12.000 1.00 97.19 126 THR A O 1
ATOM 955 N N . LEU A 1 127 ? -6.778 4.279 -10.107 1.00 96.69 127 LEU A N 1
ATOM 956 C CA . LEU A 1 127 ? -7.443 3.295 -9.264 1.00 96.69 127 LEU A CA 1
ATOM 957 C C . LEU A 1 127 ? -8.146 3.985 -8.101 1.00 96.69 127 LEU A C 1
ATOM 959 O O . LEU A 1 127 ? -7.635 4.965 -7.557 1.00 96.69 127 LEU A O 1
ATOM 963 N N . PHE A 1 128 ? -9.293 3.445 -7.697 1.00 95.44 128 PHE A N 1
ATOM 964 C CA . PHE A 1 128 ? -9.960 3.807 -6.450 1.00 95.44 128 PHE A CA 1
ATOM 965 C C . PHE A 1 128 ? -9.682 2.712 -5.414 1.00 95.44 128 PHE A C 1
ATOM 967 O O . PHE A 1 128 ? -10.083 1.565 -5.599 1.00 95.44 128 PHE A O 1
ATOM 974 N N . VAL A 1 129 ? -8.930 3.041 -4.364 1.00 95.50 129 VAL A N 1
ATOM 975 C CA . VAL A 1 129 ? -8.395 2.069 -3.403 1.00 95.50 129 VAL A CA 1
ATOM 976 C C . VAL A 1 129 ? -9.364 1.915 -2.235 1.00 95.50 129 VAL A C 1
ATOM 978 O O . VAL A 1 129 ? -9.354 2.705 -1.295 1.00 95.50 129 VAL A O 1
ATOM 981 N N . THR A 1 130 ? -10.208 0.888 -2.302 1.00 95.00 130 THR A N 1
ATOM 982 C CA . THR A 1 130 ? -11.141 0.492 -1.225 1.00 95.00 130 THR A CA 1
ATOM 983 C C . THR A 1 130 ? -10.654 -0.710 -0.424 1.00 95.00 130 THR A C 1
ATOM 985 O O . THR A 1 130 ? -11.170 -0.991 0.651 1.00 95.00 130 THR A O 1
ATOM 988 N N . GLN A 1 131 ? -9.652 -1.417 -0.940 1.00 95.62 131 GLN A N 1
ATOM 989 C CA . GLN A 1 131 ? -9.041 -2.597 -0.340 1.00 95.62 131 GLN A CA 1
ATOM 990 C C . GLN A 1 131 ? -7.547 -2.628 -0.684 1.00 95.62 131 GLN A C 1
ATOM 992 O O . GLN A 1 131 ? -7.129 -1.908 -1.596 1.00 95.62 131 GLN A O 1
ATOM 997 N N . PRO A 1 132 ? -6.729 -3.451 -0.004 1.00 97.56 132 PRO A N 1
ATOM 998 C CA . PRO A 1 132 ? -5.311 -3.525 -0.296 1.00 97.56 132 PRO A CA 1
ATOM 999 C C . PRO A 1 132 ? -5.063 -4.028 -1.715 1.00 97.56 132 PRO A C 1
ATOM 1001 O O . PRO A 1 132 ? -5.658 -5.021 -2.144 1.00 97.56 132 PRO A O 1
ATOM 1004 N N . LEU A 1 133 ? -4.162 -3.358 -2.430 1.00 97.56 133 LEU A N 1
ATOM 1005 C CA . LEU A 1 133 ? -3.807 -3.702 -3.804 1.00 97.56 133 LEU A CA 1
ATOM 1006 C C . LEU A 1 133 ? -2.328 -4.061 -3.911 1.00 97.56 133 LEU A C 1
ATOM 1008 O O . LEU A 1 133 ? -1.475 -3.513 -3.212 1.00 97.56 133 LEU A O 1
ATOM 1012 N N . PHE A 1 134 ? -2.023 -4.961 -4.838 1.00 97.69 134 PHE A N 1
ATOM 1013 C CA . PHE A 1 134 ? -0.664 -5.315 -5.218 1.00 97.69 134 PHE A CA 1
ATOM 1014 C C . PHE A 1 134 ? -0.505 -5.189 -6.730 1.00 97.69 134 PHE A C 1
ATOM 1016 O O . PHE A 1 134 ? -1.286 -5.760 -7.492 1.00 97.69 134 PHE A O 1
ATOM 1023 N N . LEU A 1 135 ? 0.513 -4.452 -7.161 1.00 98.25 135 LEU A N 1
ATOM 1024 C CA . LEU A 1 135 ? 0.829 -4.211 -8.562 1.00 98.25 135 LEU A CA 1
ATOM 1025 C C . LEU A 1 135 ? 2.308 -4.478 -8.811 1.00 98.25 135 LEU A C 1
ATOM 1027 O O . LEU A 1 135 ? 3.183 -4.007 -8.086 1.00 98.25 135 LEU A O 1
ATOM 1031 N N . GLN A 1 136 ? 2.584 -5.188 -9.891 1.00 98.12 136 GLN A N 1
ATOM 1032 C CA . GLN A 1 136 ? 3.920 -5.429 -10.400 1.00 98.12 136 GLN A CA 1
ATOM 1033 C C . GLN A 1 136 ? 3.998 -4.959 -11.848 1.00 98.12 136 GLN A C 1
ATOM 1035 O O . GLN A 1 136 ? 3.172 -5.333 -12.683 1.00 98.12 136 GLN A O 1
ATOM 1040 N N . VAL A 1 137 ? 5.011 -4.159 -12.157 1.00 98.44 137 VAL A N 1
ATOM 1041 C CA . VAL A 1 137 ? 5.307 -3.752 -13.530 1.00 98.44 137 VAL A CA 1
ATOM 1042 C C . VAL A 1 137 ? 5.916 -4.929 -14.280 1.00 98.44 137 VAL A C 1
ATOM 1044 O O . VAL A 1 137 ? 6.910 -5.501 -13.835 1.00 98.44 137 VAL A O 1
ATOM 1047 N N . LYS A 1 138 ? 5.374 -5.254 -15.450 1.00 97.62 138 LYS A N 1
ATOM 1048 C CA . LYS A 1 138 ? 6.024 -6.102 -16.449 1.00 97.62 138 LYS A CA 1
ATOM 1049 C C . LYS A 1 138 ? 6.841 -5.223 -17.387 1.00 97.62 138 LYS A C 1
ATOM 1051 O O . LYS A 1 138 ? 6.299 -4.322 -18.028 1.00 97.62 138 LYS A O 1
ATOM 1056 N N . ALA A 1 139 ? 8.131 -5.513 -17.482 1.00 96.81 139 ALA A N 1
ATOM 1057 C CA . ALA A 1 139 ? 9.035 -4.881 -18.431 1.00 96.81 139 ALA A CA 1
ATOM 1058 C C . ALA A 1 139 ? 9.525 -5.900 -19.462 1.00 96.81 139 ALA A C 1
ATOM 1060 O O . ALA A 1 139 ? 9.612 -7.094 -19.175 1.00 96.81 139 ALA A O 1
ATOM 1061 N N . GLY A 1 140 ? 9.865 -5.408 -20.644 1.00 94.81 140 GLY A N 1
ATOM 1062 C CA . GLY A 1 140 ? 10.564 -6.149 -21.685 1.00 94.81 140 GLY A CA 1
ATOM 1063 C C . GLY A 1 140 ? 11.737 -5.343 -22.224 1.00 94.81 140 GLY A C 1
ATOM 1064 O O . GLY A 1 140 ? 11.949 -4.196 -21.826 1.00 94.81 140 GLY A O 1
ATOM 1065 N N . LEU A 1 141 ? 12.475 -5.938 -23.157 1.00 94.19 141 LEU A N 1
ATOM 1066 C CA . LEU A 1 141 ? 13.473 -5.223 -23.946 1.00 94.19 141 LEU A CA 1
ATOM 1067 C C . LEU A 1 141 ? 12.846 -4.681 -25.232 1.00 94.19 141 LEU A C 1
ATOM 1069 O O . LEU A 1 141 ? 12.019 -5.342 -25.860 1.00 94.19 141 LEU A O 1
ATOM 1073 N N . ASN A 1 142 ? 13.277 -3.499 -25.657 1.00 92.75 142 ASN A N 1
ATOM 1074 C CA . ASN A 1 142 ? 12.956 -2.943 -26.963 1.00 92.75 142 ASN A CA 1
ATOM 1075 C C . ASN A 1 142 ? 13.889 -3.554 -28.020 1.00 92.75 142 ASN A C 1
ATOM 1077 O O . ASN A 1 142 ? 14.898 -2.963 -28.408 1.00 92.75 142 ASN A O 1
ATOM 1081 N N . LEU A 1 143 ? 13.574 -4.781 -28.442 1.00 90.69 143 LEU A N 1
ATOM 1082 C CA . LEU A 1 143 ? 14.408 -5.546 -29.373 1.00 90.69 143 LEU A CA 1
ATOM 1083 C C . LEU A 1 143 ? 14.554 -4.853 -30.731 1.00 90.69 143 LEU A C 1
ATOM 1085 O O . LEU A 1 143 ? 15.638 -4.884 -31.303 1.00 90.69 143 LEU A O 1
ATOM 1089 N N . LEU A 1 144 ? 13.508 -4.171 -31.211 1.00 91.81 144 LEU A N 1
ATOM 1090 C CA . LEU A 1 144 ? 13.570 -3.404 -32.455 1.00 91.81 144 LEU A CA 1
ATOM 1091 C C . LEU A 1 144 ? 14.648 -2.316 -32.367 1.00 91.81 144 LEU A C 1
ATOM 1093 O O . LEU A 1 144 ? 15.532 -2.256 -33.218 1.00 91.81 144 LEU A O 1
ATOM 1097 N N . LEU A 1 145 ? 14.644 -1.516 -31.298 1.00 92.00 145 LEU A N 1
ATOM 1098 C CA . LEU A 1 145 ? 15.677 -0.502 -31.095 1.00 92.00 145 LEU A CA 1
ATOM 1099 C C . LEU A 1 145 ? 17.077 -1.121 -30.998 1.00 92.00 145 LEU A C 1
ATOM 1101 O O . LEU A 1 145 ? 18.008 -0.619 -31.621 1.00 92.00 145 LEU A O 1
ATOM 1105 N N . MET A 1 146 ? 17.225 -2.219 -30.253 1.00 90.94 146 MET A N 1
ATOM 1106 C CA . MET A 1 146 ? 18.509 -2.920 -30.139 1.00 90.94 146 MET A CA 1
ATOM 1107 C C . MET A 1 146 ? 19.026 -3.367 -31.510 1.00 90.94 146 MET A C 1
ATOM 1109 O O . MET A 1 146 ? 20.192 -3.143 -31.827 1.00 90.94 146 MET A O 1
ATOM 1113 N N . THR A 1 147 ? 18.157 -3.942 -32.347 1.00 93.06 147 THR A N 1
ATOM 1114 C CA . THR A 1 147 ? 18.526 -4.394 -33.697 1.00 93.06 147 THR A CA 1
ATOM 1115 C C . THR A 1 147 ? 18.925 -3.230 -34.604 1.00 93.06 147 THR A C 1
ATOM 1117 O O . THR A 1 147 ? 19.915 -3.341 -35.324 1.00 93.06 147 THR A O 1
ATOM 1120 N N . ILE A 1 148 ? 18.232 -2.088 -34.512 1.00 94.25 148 ILE A N 1
ATOM 1121 C CA . ILE A 1 148 ? 18.562 -0.873 -35.269 1.00 94.25 148 ILE A CA 1
ATOM 1122 C C . ILE A 1 148 ? 19.936 -0.336 -34.856 1.00 94.25 148 ILE A C 1
ATOM 1124 O O . ILE A 1 148 ? 20.753 -0.029 -35.718 1.00 94.25 148 ILE A O 1
ATOM 1128 N N . ILE A 1 149 ? 20.229 -0.260 -33.554 1.00 92.75 149 ILE A N 1
ATOM 1129 C CA . ILE A 1 149 ? 21.533 0.225 -33.078 1.00 92.75 149 ILE A CA 1
ATOM 1130 C C . ILE A 1 149 ? 22.663 -0.696 -33.537 1.00 92.75 149 ILE A C 1
ATOM 1132 O O . ILE A 1 149 ? 23.679 -0.207 -34.030 1.00 92.75 149 ILE A O 1
ATOM 1136 N N . ILE A 1 150 ? 22.484 -2.015 -33.420 1.00 93.25 150 ILE A N 1
ATOM 1137 C CA . ILE A 1 150 ? 23.477 -2.993 -33.884 1.00 93.25 150 ILE A CA 1
ATOM 1138 C C . ILE A 1 150 ? 23.733 -2.817 -35.385 1.00 93.25 150 ILE A C 1
ATOM 1140 O O . ILE A 1 150 ? 24.888 -2.749 -35.801 1.00 93.25 150 ILE A O 1
ATOM 1144 N N . LEU A 1 151 ? 22.679 -2.674 -36.193 1.00 96.25 151 LEU A N 1
ATOM 1145 C CA . LEU A 1 151 ? 22.804 -2.452 -37.633 1.00 96.25 151 LEU A CA 1
ATOM 1146 C C . LEU A 1 151 ? 23.545 -1.143 -37.956 1.00 96.25 151 LEU A C 1
ATOM 1148 O O . LEU A 1 151 ? 24.456 -1.150 -38.782 1.00 96.25 151 LEU A O 1
ATOM 1152 N N . CYS A 1 152 ? 23.214 -0.040 -37.280 1.00 95.31 152 CYS A N 1
ATOM 1153 C CA . CYS A 1 152 ? 23.902 1.243 -37.454 1.00 95.31 152 CYS A CA 1
ATOM 1154 C C . CYS A 1 152 ? 25.399 1.149 -37.126 1.00 95.31 152 CYS A C 1
ATOM 1156 O O . CYS A 1 152 ? 26.223 1.689 -37.863 1.00 95.31 152 CYS A O 1
ATOM 1158 N N . ILE A 1 153 ? 25.762 0.437 -36.053 1.00 95.38 153 ILE A N 1
ATOM 1159 C CA . ILE A 1 153 ? 27.165 0.213 -35.675 1.00 95.38 153 ILE A CA 1
ATOM 1160 C C . ILE A 1 153 ? 27.883 -0.610 -36.750 1.00 95.38 153 ILE A C 1
ATOM 1162 O O . ILE A 1 153 ? 28.978 -0.235 -37.165 1.00 95.38 153 ILE A O 1
ATOM 1166 N N . LEU A 1 154 ? 27.268 -1.690 -37.244 1.00 96.44 154 LEU A N 1
ATOM 1167 C CA . LEU A 1 154 ? 27.846 -2.524 -38.305 1.00 96.44 154 LEU A CA 1
ATOM 1168 C C . LEU A 1 154 ? 28.099 -1.723 -39.590 1.00 96.44 154 LEU A C 1
ATOM 1170 O O . LEU A 1 154 ? 29.176 -1.833 -40.177 1.00 96.44 154 LEU A O 1
ATOM 1174 N N . ILE A 1 155 ? 27.150 -0.874 -39.997 1.00 96.38 155 ILE A N 1
ATOM 1175 C CA . ILE A 1 155 ? 27.297 0.006 -41.166 1.00 96.38 155 ILE A CA 1
ATOM 1176 C C . ILE A 1 155 ? 28.429 1.019 -40.947 1.00 96.38 155 ILE A C 1
ATOM 1178 O O . ILE A 1 155 ? 29.265 1.204 -41.830 1.00 96.38 155 ILE A O 1
ATOM 1182 N N . ALA A 1 156 ? 28.497 1.655 -39.775 1.00 94.69 156 ALA A N 1
ATOM 1183 C CA . ALA A 1 156 ? 29.545 2.626 -39.463 1.00 94.69 156 ALA A CA 1
ATOM 1184 C C . ALA A 1 156 ? 30.945 1.992 -39.471 1.00 94.69 156 ALA A C 1
ATOM 1186 O O . ALA A 1 156 ? 31.877 2.564 -40.037 1.00 94.69 156 ALA A O 1
ATOM 1187 N N . VAL A 1 157 ? 31.088 0.790 -38.901 1.00 95.56 157 VAL A N 1
ATOM 1188 C CA . VAL A 1 157 ? 32.344 0.024 -38.927 1.00 95.56 157 VAL A CA 1
ATOM 1189 C C . VAL A 1 157 ? 32.728 -0.331 -40.361 1.00 95.56 157 VAL A C 1
ATOM 1191 O O . VAL A 1 157 ? 33.877 -0.130 -40.748 1.00 95.56 157 VAL A O 1
ATOM 1194 N N . PHE A 1 158 ? 31.776 -0.795 -41.172 1.00 95.69 158 PHE A N 1
ATOM 1195 C CA . PHE A 1 158 ? 32.019 -1.099 -42.582 1.00 95.69 158 PHE A CA 1
ATOM 1196 C C . PHE A 1 158 ? 32.518 0.128 -43.362 1.00 95.69 158 PHE A C 1
ATOM 1198 O O . PHE A 1 158 ? 33.514 0.041 -44.080 1.00 95.69 158 PHE A O 1
ATOM 1205 N N . LEU A 1 159 ? 31.878 1.288 -43.184 1.00 94.12 159 LEU A N 1
ATOM 1206 C CA . LEU A 1 159 ? 32.304 2.539 -43.818 1.00 94.12 159 LEU A CA 1
ATOM 1207 C C . LEU A 1 159 ? 33.691 2.987 -43.336 1.00 94.12 159 LEU A C 1
ATOM 1209 O O . LEU A 1 159 ? 34.523 3.382 -44.151 1.00 94.12 159 LEU A O 1
ATOM 1213 N N . ALA A 1 160 ? 33.969 2.886 -42.034 1.00 92.88 160 ALA A N 1
ATOM 1214 C CA . ALA A 1 160 ? 35.267 3.243 -41.466 1.00 92.88 160 ALA A CA 1
ATOM 1215 C C . ALA A 1 160 ? 36.403 2.345 -41.981 1.00 92.88 160 ALA A C 1
ATOM 1217 O O . ALA A 1 160 ? 37.505 2.834 -42.223 1.00 92.88 160 ALA A O 1
ATOM 1218 N N . LEU A 1 161 ? 36.139 1.049 -42.174 1.00 92.44 161 LEU A N 1
ATOM 1219 C CA . LEU A 1 161 ? 37.094 0.115 -42.773 1.00 92.44 161 LEU A CA 1
ATOM 1220 C C . LEU A 1 161 ? 37.304 0.405 -44.263 1.00 92.44 161 LEU A C 1
ATOM 1222 O O . LEU A 1 161 ? 38.443 0.420 -44.717 1.00 92.44 161 LEU A O 1
ATOM 1226 N N . LYS A 1 162 ? 36.236 0.714 -45.009 1.00 89.75 162 LYS A N 1
ATOM 1227 C CA . LYS A 1 162 ? 36.324 1.075 -46.433 1.00 89.75 162 LYS A CA 1
ATOM 1228 C C . LYS A 1 162 ? 37.151 2.342 -46.676 1.00 89.75 162 LYS A C 1
ATOM 1230 O O . LYS A 1 162 ? 37.860 2.399 -47.666 1.00 89.75 162 LYS A O 1
ATOM 1235 N N . HIS A 1 163 ? 37.076 3.340 -45.794 1.00 75.56 163 HIS A N 1
ATOM 1236 C CA . HIS A 1 163 ? 37.855 4.582 -45.912 1.00 75.56 163 HIS A CA 1
ATOM 1237 C C . HIS A 1 163 ? 39.329 4.455 -45.484 1.00 75.56 163 HIS A C 1
ATOM 1239 O O . HIS A 1 163 ? 40.088 5.405 -45.660 1.00 75.56 163 HIS A O 1
ATOM 1245 N N . ARG A 1 164 ? 39.734 3.323 -44.892 1.00 73.31 164 ARG A N 1
ATOM 1246 C CA . ARG A 1 164 ? 41.127 3.047 -44.497 1.00 73.31 164 ARG A CA 1
ATOM 1247 C C . ARG A 1 164 ? 41.925 2.266 -45.552 1.00 73.31 164 ARG A C 1
ATOM 1249 O O . ARG A 1 164 ? 43.112 2.042 -45.330 1.00 73.31 164 ARG A O 1
ATOM 1256 N N . HIS A 1 165 ? 41.288 1.862 -46.651 1.00 55.16 165 HIS A N 1
ATOM 1257 C CA . HIS A 1 165 ? 41.907 1.247 -47.828 1.00 55.16 165 HIS A CA 1
ATOM 1258 C C . HIS A 1 165 ? 41.918 2.237 -48.991 1.00 55.16 165 HIS A C 1
ATOM 1260 O O . HIS A 1 165 ? 42.893 2.182 -49.770 1.00 55.16 165 HIS A O 1
#

Secondary structure (DSSP, 8-state):
-BS-S----TT-EEEEE-PPPTTEEEEEEEEESTT---BS-SEEEEE-SS--EEEEEEEEEEEEEPPTTEEEEEEETTEEEEEEPTT-EEEEE-SEEEEEEEEESSTTEEEEEEEES--B--SEEEEEESS-EEEEEEEEE-HHHHHHHHHHHHHHHHHHHHTT-

Sequence (165 aa):
MQPKSGFYPINTTIELSAHQNKGWVFSAWSGNGSVSYTGSNPQANVVVQSPLSEEALFKPTVSICTSKGISVVYNISIATNNTIIPGKCIVILVNGKITLQAKPDFPFYTFLGWKGSINSTNSVITLFVTQPLFLQVKAGLNLLLMTIIILCILIAVFLALKHRH

Foldseek 3Di:
DPDDDDDDDAFDKGKAADDDDPQKDWAWKDKDDPFTDTGRDRIDITGRHDDMDIDTDIFGKEKEAAAPQKKKFKDAPVDHGDIDDHRDIDIGGHDFKMKIAIDRNDLQKDWQFKDWQDTDRDRIDMDTPPHYTYIYTDMDTPVVVVVVVVVVVVVVVVVVVVVVD

pLDDT: mean 94.06, std 5.75, range [55.16, 98.5]

Organism: NCBI:txid1978159

Radius of gyration: 26.46 Å; chains: 1; bounding box: 65×23×84 Å

InterPro domains:
  IPR044060 Bacterial repeat domain [PF18998] (7-49)